Protein AF-A0A9E5T1T5-F1 (afdb_monomer)

Secondary structure (DSSP, 8-state):
--HHHHHHHHHHHHHHHHHHHHHHHHHTT----HHHHHHHHHHHHHHHHHHHHHHHHHS---PPTTHHHHHHHSHHHHHHHHHHHHHTHHHHHHHHHHHHHHHHHHHHHHHIIIIII--

Structure (mmCIF, N/CA/C/O backbone):
data_AF-A0A9E5T1T5-F1
#
_entry.id   AF-A0A9E5T1T5-F1
#
loop_
_atom_site.group_PDB
_atom_site.id
_atom_site.type_symbol
_atom_site.label_atom_id
_atom_site.label_alt_id
_atom_site.label_comp_id
_atom_site.label_asym_id
_atom_site.label_entity_id
_atom_site.label_seq_id
_atom_site.pdbx_PDB_ins_code
_atom_site.Cartn_x
_atom_site.Cartn_y
_atom_site.Cartn_z
_atom_site.occupancy
_atom_site.B_iso_or_equiv
_atom_site.auth_seq_id
_atom_site.auth_comp_id
_atom_site.auth_asym_id
_atom_site.auth_atom_id
_atom_site.pdbx_PDB_model_num
ATOM 1 N N . MET A 1 1 ? 7.470 -13.715 15.257 1.00 60.09 1 MET A N 1
ATOM 2 C CA . MET A 1 1 ? 7.523 -12.444 14.498 1.00 60.09 1 MET A CA 1
ATOM 3 C C . MET A 1 1 ? 6.132 -11.828 14.528 1.00 60.09 1 MET A C 1
ATOM 5 O O . MET A 1 1 ? 5.178 -12.579 14.402 1.00 60.09 1 MET A O 1
ATOM 9 N N . ASN A 1 2 ? 5.991 -10.523 14.777 1.00 85.00 2 ASN A N 1
ATOM 10 C CA . ASN A 1 2 ? 4.672 -9.883 14.863 1.00 85.00 2 ASN A CA 1
ATOM 11 C C . ASN A 1 2 ? 4.024 -9.849 13.465 1.00 85.00 2 ASN A C 1
ATOM 13 O O . ASN A 1 2 ? 4.628 -9.302 12.542 1.00 85.00 2 ASN A O 1
ATOM 17 N N . THR A 1 3 ? 2.839 -10.441 13.298 1.00 89.44 3 THR A N 1
ATOM 18 C CA . THR A 1 3 ? 2.169 -10.635 11.998 1.00 89.44 3 THR A CA 1
ATOM 19 C C . THR A 1 3 ? 2.000 -9.324 11.227 1.00 89.44 3 THR A C 1
ATOM 21 O O . THR A 1 3 ? 2.272 -9.264 10.032 1.00 89.44 3 THR A O 1
ATOM 24 N N . LYS A 1 4 ? 1.676 -8.221 11.910 1.00 89.44 4 LYS A N 1
ATOM 25 C CA . LYS A 1 4 ? 1.573 -6.902 11.265 1.00 89.44 4 LYS A CA 1
ATOM 26 C C . LYS A 1 4 ? 2.903 -6.382 10.707 1.00 89.44 4 LYS A C 1
ATOM 28 O O . LYS A 1 4 ? 2.927 -5.734 9.666 1.00 89.44 4 LYS A O 1
ATOM 33 N N . ASN A 1 5 ? 4.025 -6.693 11.359 1.00 92.06 5 ASN A N 1
ATOM 34 C CA . ASN A 1 5 ? 5.350 -6.315 10.859 1.00 92.06 5 ASN A CA 1
ATOM 35 C C . ASN A 1 5 ? 5.739 -7.178 9.650 1.00 92.06 5 ASN A C 1
ATOM 37 O O . ASN A 1 5 ? 6.371 -6.673 8.727 1.00 92.06 5 ASN A O 1
ATOM 41 N N . LEU A 1 6 ? 5.324 -8.452 9.637 1.00 94.25 6 LEU A N 1
ATOM 42 C CA . LEU A 1 6 ? 5.473 -9.336 8.478 1.00 94.25 6 LEU A CA 1
ATOM 43 C C . LEU A 1 6 ? 4.745 -8.749 7.264 1.00 94.25 6 LEU A C 1
ATOM 45 O O . LEU A 1 6 ? 5.345 -8.646 6.201 1.00 94.25 6 LEU A O 1
ATOM 49 N N . LEU A 1 7 ? 3.495 -8.307 7.431 1.00 95.12 7 LEU A N 1
ATOM 50 C CA . LEU A 1 7 ? 2.698 -7.722 6.346 1.00 95.12 7 LEU A CA 1
ATOM 51 C C . LEU A 1 7 ? 3.343 -6.463 5.749 1.00 95.12 7 LEU A C 1
ATOM 53 O O . LEU A 1 7 ? 3.376 -6.322 4.530 1.00 95.12 7 LEU A O 1
ATOM 57 N N . ILE A 1 8 ? 3.92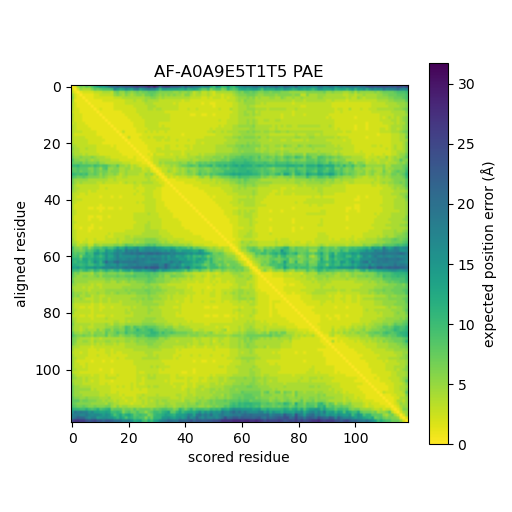2 -5.588 6.580 1.00 94.88 8 ILE A N 1
ATOM 58 C CA . ILE A 1 8 ? 4.703 -4.438 6.090 1.00 94.88 8 ILE A CA 1
ATOM 59 C C . ILE A 1 8 ? 5.936 -4.912 5.312 1.00 94.88 8 ILE A C 1
ATOM 61 O O . ILE A 1 8 ? 6.213 -4.396 4.234 1.00 94.88 8 ILE A O 1
ATOM 65 N N . GLY A 1 9 ? 6.670 -5.899 5.835 1.00 95.62 9 GLY A N 1
ATOM 66 C CA . GLY A 1 9 ? 7.835 -6.464 5.152 1.00 95.62 9 GLY A CA 1
ATOM 67 C C . GLY A 1 9 ? 7.485 -7.053 3.783 1.00 95.62 9 GLY A C 1
ATOM 68 O O . GLY A 1 9 ? 8.183 -6.792 2.809 1.00 95.62 9 GLY A O 1
ATOM 69 N N . VAL A 1 10 ? 6.371 -7.783 3.688 1.00 96.31 10 VAL A N 1
ATOM 70 C CA . VAL A 1 10 ? 5.855 -8.330 2.424 1.00 96.31 10 VAL A CA 1
ATOM 71 C C . VAL A 1 10 ? 5.470 -7.213 1.457 1.00 96.31 10 VAL A C 1
ATOM 73 O O . VAL A 1 10 ? 5.872 -7.258 0.300 1.00 96.31 10 VAL A O 1
ATOM 76 N N . LEU A 1 11 ? 4.756 -6.185 1.925 1.00 96.44 11 LEU A N 1
ATOM 77 C CA . LEU A 1 11 ? 4.408 -5.017 1.111 1.00 96.44 11 LEU A CA 1
ATOM 78 C C . LEU A 1 11 ? 5.645 -4.315 0.542 1.00 96.44 11 LEU A C 1
ATOM 80 O O . LEU A 1 11 ? 5.666 -3.977 -0.638 1.00 96.44 11 LEU A O 1
ATOM 84 N N . LEU A 1 12 ? 6.680 -4.127 1.363 1.00 96.50 12 LEU A N 1
ATOM 85 C CA . LEU A 1 12 ? 7.938 -3.519 0.936 1.00 96.50 12 LEU A CA 1
ATOM 86 C C . LEU A 1 12 ? 8.661 -4.376 -0.104 1.00 96.50 12 LEU A C 1
ATOM 88 O O . LEU A 1 12 ? 9.083 -3.852 -1.129 1.00 96.50 12 LEU A O 1
ATOM 92 N N . LEU A 1 13 ? 8.779 -5.684 0.131 1.00 96.81 13 LEU A N 1
ATOM 93 C CA . LEU A 1 13 ? 9.434 -6.599 -0.806 1.00 96.81 13 LEU A CA 1
ATOM 94 C C . LEU A 1 13 ? 8.708 -6.653 -2.152 1.00 96.81 13 LEU A C 1
ATOM 96 O O . LEU A 1 13 ? 9.357 -6.595 -3.194 1.00 96.81 13 LEU A O 1
ATOM 100 N N . LEU A 1 14 ? 7.375 -6.726 -2.138 1.00 96.06 14 LEU A N 1
ATOM 101 C CA . LEU A 1 14 ? 6.577 -6.721 -3.362 1.00 96.06 14 LEU A CA 1
ATOM 102 C C . LEU A 1 14 ? 6.693 -5.386 -4.100 1.00 96.06 14 LEU A C 1
ATOM 104 O O . LEU A 1 14 ? 6.918 -5.387 -5.304 1.00 96.06 14 LEU A O 1
ATOM 108 N N . SER A 1 15 ? 6.611 -4.263 -3.385 1.00 96.06 15 SER A N 1
ATOM 109 C CA . SER A 1 15 ? 6.762 -2.924 -3.965 1.00 96.06 15 SER A CA 1
ATOM 110 C C . SER A 1 15 ? 8.132 -2.743 -4.631 1.00 96.06 15 SER A C 1
ATOM 112 O O . SER A 1 15 ? 8.213 -2.315 -5.780 1.00 96.06 15 SER A O 1
ATOM 114 N N . LEU A 1 16 ? 9.212 -3.166 -3.966 1.00 95.50 16 LEU A N 1
ATOM 115 C CA . LEU A 1 16 ? 10.557 -3.158 -4.548 1.00 95.50 16 LEU A CA 1
ATOM 116 C C . LEU A 1 16 ? 10.667 -4.084 -5.765 1.00 95.50 16 LEU A C 1
ATOM 118 O O . LEU A 1 16 ? 11.298 -3.718 -6.751 1.00 95.50 16 LEU A O 1
ATOM 122 N N . GLY A 1 17 ? 10.044 -5.264 -5.713 1.00 94.94 17 GLY A N 1
ATOM 123 C CA . GLY A 1 17 ? 10.019 -6.211 -6.826 1.00 94.94 17 GLY A CA 1
ATOM 124 C C . GLY A 1 17 ? 9.323 -5.645 -8.063 1.00 94.94 17 GLY A C 1
ATOM 125 O O . GLY A 1 17 ? 9.899 -5.667 -9.148 1.00 94.94 17 GLY A O 1
ATOM 126 N N . VAL A 1 18 ? 8.119 -5.085 -7.901 1.00 94.38 18 VAL A N 1
ATOM 127 C CA . VAL A 1 18 ? 7.383 -4.436 -9.000 1.00 94.38 18 VAL A CA 1
ATOM 128 C C . VAL A 1 18 ? 8.165 -3.232 -9.521 1.00 94.38 18 VAL A C 1
ATOM 130 O O . VAL A 1 18 ? 8.329 -3.105 -10.728 1.00 94.38 18 VAL A O 1
ATOM 133 N N . GLY A 1 19 ? 8.730 -2.405 -8.636 1.00 94.12 19 GLY A N 1
ATOM 134 C CA . GLY A 1 19 ? 9.526 -1.245 -9.038 1.00 94.12 19 GLY A CA 1
ATOM 135 C C . GLY A 1 19 ? 10.799 -1.602 -9.803 1.00 94.12 19 GLY A C 1
ATOM 136 O O . GLY A 1 19 ? 11.157 -0.905 -10.745 1.00 94.12 19 GLY A O 1
ATOM 137 N N . ALA A 1 20 ? 11.463 -2.707 -9.456 1.00 93.38 20 ALA A N 1
ATOM 138 C CA . ALA A 1 20 ? 12.612 -3.198 -10.213 1.00 93.38 20 ALA A CA 1
ATOM 139 C C . ALA A 1 20 ? 12.209 -3.663 -11.620 1.00 93.38 20 ALA A C 1
ATOM 141 O O . ALA A 1 20 ? 12.901 -3.352 -12.587 1.00 93.38 20 ALA A O 1
ATOM 142 N N . VAL A 1 21 ? 11.081 -4.372 -11.747 1.00 93.56 21 VAL A N 1
ATOM 143 C CA . VAL A 1 21 ? 10.537 -4.771 -13.057 1.00 93.56 21 VAL A CA 1
ATOM 144 C C . VAL A 1 21 ? 10.175 -3.539 -13.885 1.00 93.56 21 VAL A C 1
ATOM 146 O O . VAL A 1 21 ? 10.545 -3.461 -15.053 1.00 93.56 21 VAL A O 1
ATOM 149 N N . GLU A 1 22 ? 9.503 -2.564 -13.275 1.00 92.31 22 GLU A N 1
ATOM 150 C CA . GLU A 1 22 ? 9.095 -1.327 -13.937 1.00 92.31 22 GLU A CA 1
ATOM 151 C C . GLU A 1 22 ? 10.308 -0.524 -14.423 1.00 92.31 22 GLU A C 1
ATOM 153 O O . GLU A 1 22 ? 10.357 -0.140 -15.586 1.00 92.31 22 GLU A O 1
ATOM 158 N N . ALA A 1 23 ? 11.345 -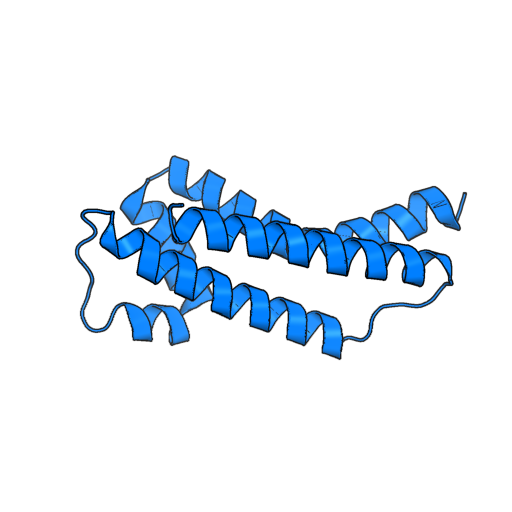0.387 -13.592 1.00 91.75 23 ALA A N 1
ATOM 159 C CA . ALA A 1 23 ? 12.602 0.259 -13.966 1.00 91.75 23 ALA A CA 1
ATOM 160 C C . ALA A 1 23 ? 13.311 -0.431 -15.147 1.00 91.75 23 ALA A C 1
ATOM 162 O O . ALA A 1 23 ? 13.792 0.243 -16.059 1.00 91.75 23 ALA A O 1
ATOM 163 N N . VAL A 1 24 ? 13.367 -1.769 -15.156 1.00 91.56 24 VAL A N 1
ATOM 164 C CA . VAL A 1 24 ? 13.988 -2.534 -16.251 1.00 91.56 24 VAL A CA 1
ATOM 165 C C . VAL A 1 24 ? 13.212 -2.359 -17.556 1.00 91.56 24 VAL A C 1
ATOM 167 O O . VAL A 1 24 ? 13.828 -2.120 -18.594 1.00 91.56 24 VAL A O 1
ATOM 170 N N . LEU A 1 25 ? 11.879 -2.439 -17.513 1.00 90.44 25 LEU A N 1
ATOM 171 C CA . LEU A 1 25 ? 11.028 -2.264 -18.695 1.00 90.44 25 LEU A CA 1
ATOM 172 C C . LEU A 1 25 ? 11.098 -0.834 -19.239 1.00 90.44 25 LEU A C 1
ATOM 174 O O . LEU A 1 25 ? 11.284 -0.649 -20.441 1.00 90.44 25 LEU A O 1
ATOM 178 N N . SER A 1 26 ? 11.068 0.173 -18.361 1.00 88.69 26 SER A N 1
ATOM 179 C CA . SER A 1 26 ? 11.196 1.583 -18.754 1.00 88.69 26 SER A CA 1
ATOM 180 C C . SER A 1 26 ? 12.501 1.879 -19.495 1.00 88.69 26 SER A C 1
ATOM 182 O O . SER A 1 26 ? 12.537 2.745 -20.370 1.00 88.69 26 SER A O 1
ATOM 184 N N . CYS A 1 27 ? 13.563 1.137 -19.181 1.00 87.88 27 CYS A N 1
ATOM 185 C CA . CYS A 1 27 ? 14.844 1.209 -19.875 1.00 87.88 27 CYS A CA 1
ATOM 186 C C . CYS A 1 27 ? 14.873 0.506 -21.234 1.00 87.88 27 CYS A C 1
ATOM 188 O O . CYS A 1 27 ? 15.702 0.832 -22.079 1.00 87.88 27 CYS A O 1
ATOM 190 N N . GLN A 1 28 ? 13.951 -0.422 -21.471 1.00 88.75 28 GLN A N 1
ATOM 191 C CA . GLN A 1 28 ? 13.728 -1.041 -22.779 1.00 88.75 28 GLN A CA 1
ATOM 192 C C . GLN A 1 28 ? 12.786 -0.201 -23.659 1.00 88.75 28 GLN A C 1
ATOM 194 O O . GLN A 1 28 ? 12.522 -0.567 -24.800 1.00 88.75 28 GLN A O 1
ATOM 199 N N . GLY A 1 29 ? 12.294 0.936 -23.147 1.00 84.81 29 GLY A N 1
ATOM 200 C CA . GLY A 1 29 ? 11.284 1.761 -23.810 1.00 84.81 29 GLY A CA 1
ATOM 201 C C . GLY A 1 29 ? 9.870 1.186 -23.707 1.00 84.81 29 GLY A C 1
ATOM 202 O O . GLY A 1 29 ? 8.960 1.688 -24.368 1.00 84.81 29 GLY A O 1
ATOM 203 N N . GLU A 1 30 ? 9.678 0.154 -22.884 1.00 87.00 30 GLU A N 1
ATOM 204 C CA . GLU A 1 30 ? 8.381 -0.456 -22.623 1.00 87.00 30 GLU A CA 1
ATOM 205 C C . GLU A 1 30 ? 7.792 0.047 -21.302 1.00 87.00 30 GLU A C 1
ATOM 207 O O . GLU A 1 30 ? 8.495 0.413 -20.360 1.00 87.00 30 GLU A O 1
ATOM 212 N N . TRP A 1 31 ? 6.465 0.040 -21.227 1.00 84.25 31 TRP A N 1
ATOM 213 C CA . TRP A 1 31 ? 5.729 0.362 -20.010 1.00 84.25 31 TRP A CA 1
ATOM 214 C C . TRP A 1 31 ? 5.096 -0.908 -19.467 1.00 84.25 31 TRP A C 1
ATOM 216 O O . TRP A 1 31 ? 4.677 -1.785 -20.228 1.00 84.25 31 TRP A O 1
ATOM 226 N N . ILE A 1 32 ? 5.019 -1.017 -18.142 1.00 88.81 32 ILE A N 1
ATOM 227 C CA . ILE A 1 32 ? 4.322 -2.141 -17.526 1.00 88.81 32 ILE A CA 1
ATOM 228 C C . ILE A 1 32 ? 2.838 -2.076 -17.922 1.00 88.81 32 ILE A C 1
ATOM 230 O O . ILE A 1 32 ? 2.264 -1.003 -18.103 1.00 88.81 32 ILE A O 1
ATOM 234 N N . SER A 1 33 ? 2.204 -3.236 -18.085 1.00 91.94 33 SER A N 1
ATOM 235 C CA . SER A 1 33 ? 0.785 -3.277 -18.438 1.00 91.94 33 SER A CA 1
ATOM 236 C C . SER A 1 33 ? -0.077 -2.644 -17.342 1.00 91.94 33 SER A C 1
ATOM 238 O O . SER A 1 33 ? 0.109 -2.933 -16.159 1.00 91.94 33 SER A O 1
ATOM 240 N N . GLU A 1 34 ? -1.112 -1.900 -17.738 1.00 90.25 34 GLU A N 1
ATOM 241 C CA . GLU A 1 34 ? -2.168 -1.401 -16.841 1.00 90.25 34 GLU A CA 1
ATOM 242 C C . GLU A 1 34 ? -2.763 -2.509 -15.958 1.00 90.25 34 GLU A C 1
ATOM 244 O O . GLU A 1 34 ? -3.065 -2.300 -14.784 1.00 90.25 34 GLU A O 1
ATOM 249 N N . SER A 1 35 ? -2.865 -3.734 -16.488 1.00 93.44 35 SER A N 1
ATOM 250 C CA . SER A 1 35 ? -3.354 -4.889 -15.721 1.00 93.44 35 SER A CA 1
ATOM 251 C C . SER A 1 35 ? -2.450 -5.211 -14.527 1.00 93.44 35 SER A C 1
ATOM 253 O O . SER A 1 35 ? -2.939 -5.591 -13.464 1.00 93.44 35 SER A O 1
ATOM 255 N N . THR A 1 36 ? -1.136 -5.021 -14.673 1.00 92.31 36 THR A N 1
ATOM 256 C CA . THR A 1 36 ? -0.153 -5.214 -13.601 1.00 92.31 36 THR A CA 1
ATOM 257 C C . THR A 1 36 ? -0.281 -4.129 -12.536 1.00 92.31 36 THR A C 1
ATOM 259 O O . THR A 1 36 ? -0.226 -4.444 -11.348 1.00 92.31 36 THR A O 1
ATOM 262 N N . HIS A 1 37 ? -0.521 -2.873 -12.926 1.00 92.69 37 HIS A N 1
ATOM 263 C CA . HIS A 1 37 ? -0.788 -1.794 -11.971 1.00 92.69 37 HIS A CA 1
ATOM 264 C C . HIS A 1 37 ? -2.079 -2.027 -11.181 1.00 92.69 37 HIS A C 1
ATOM 266 O O . HIS A 1 37 ? -2.089 -1.868 -9.960 1.00 92.69 37 HIS A O 1
ATOM 272 N N . VAL A 1 38 ? -3.149 -2.470 -11.848 1.00 95.56 38 VAL A N 1
ATOM 273 C CA . VAL A 1 38 ? -4.409 -2.834 -11.183 1.00 95.56 38 VAL A CA 1
ATOM 274 C C . VAL A 1 38 ? -4.199 -4.004 -10.220 1.00 95.56 38 VAL A C 1
ATOM 276 O O . VAL A 1 38 ? -4.676 -3.960 -9.085 1.00 95.56 38 VAL A O 1
ATOM 279 N N . LEU A 1 39 ? -3.445 -5.028 -10.631 1.00 95.88 39 LEU A N 1
ATOM 280 C CA . LEU A 1 39 ? -3.105 -6.160 -9.770 1.00 95.88 39 LEU A CA 1
ATOM 281 C C . LEU A 1 39 ? -2.297 -5.713 -8.544 1.00 95.88 39 LEU A C 1
ATOM 283 O O . LEU A 1 39 ? -2.595 -6.132 -7.427 1.00 95.88 39 LEU A O 1
ATOM 287 N N . TRP A 1 40 ? -1.309 -4.835 -8.734 1.00 96.00 40 TRP A N 1
ATOM 288 C CA . TRP A 1 40 ? -0.526 -4.259 -7.643 1.00 96.00 40 TRP A CA 1
ATOM 289 C C . TRP A 1 40 ? -1.408 -3.481 -6.661 1.00 96.00 40 TRP A C 1
ATOM 291 O O . TRP A 1 40 ? -1.345 -3.727 -5.456 1.00 96.00 40 TRP A O 1
ATOM 301 N N . ALA A 1 41 ? -2.281 -2.606 -7.166 1.00 95.50 41 ALA A N 1
ATOM 302 C CA . ALA A 1 41 ? -3.216 -1.845 -6.343 1.00 95.50 41 ALA A CA 1
ATOM 303 C C . ALA A 1 41 ? -4.161 -2.763 -5.549 1.00 95.50 41 ALA A C 1
ATOM 305 O O . ALA A 1 41 ? -4.403 -2.520 -4.366 1.00 95.50 41 ALA A O 1
ATOM 306 N N . LEU A 1 42 ? -4.643 -3.851 -6.161 1.00 96.44 42 LEU A N 1
ATOM 307 C CA . LEU A 1 42 ? -5.488 -4.846 -5.499 1.00 96.44 42 LEU A CA 1
ATOM 308 C C . LEU A 1 42 ? -4.735 -5.591 -4.385 1.00 96.44 42 LEU A C 1
ATOM 310 O O . LEU A 1 42 ? -5.263 -5.749 -3.285 1.00 96.44 42 LEU A O 1
ATOM 314 N N . ILE A 1 43 ? -3.496 -6.024 -4.639 1.00 96.81 43 ILE A N 1
ATOM 315 C CA . ILE A 1 43 ? -2.650 -6.688 -3.636 1.00 96.81 43 ILE A CA 1
ATOM 316 C C . ILE A 1 43 ? -2.369 -5.739 -2.467 1.00 96.81 43 ILE A C 1
ATOM 318 O O . ILE A 1 43 ? -2.514 -6.124 -1.306 1.00 96.81 43 ILE A O 1
ATOM 322 N N . PHE A 1 44 ? -2.010 -4.489 -2.763 1.00 97.00 44 PHE A N 1
ATOM 323 C CA . PHE A 1 44 ? -1.782 -3.456 -1.760 1.00 97.00 44 PHE A CA 1
ATOM 324 C C . PHE A 1 44 ? -3.032 -3.212 -0.903 1.00 97.00 44 PHE A C 1
ATOM 326 O O . PHE A 1 44 ? -2.960 -3.209 0.328 1.00 97.00 44 PHE A O 1
ATOM 333 N N . PHE A 1 45 ? -4.193 -3.071 -1.542 1.00 96.75 45 PHE A N 1
ATOM 334 C CA . PHE A 1 45 ? -5.482 -2.935 -0.871 1.00 96.75 45 PHE A CA 1
ATOM 335 C C . PHE A 1 45 ? -5.745 -4.110 0.084 1.00 96.75 45 PHE A C 1
ATOM 337 O O . PHE A 1 45 ? -5.952 -3.898 1.277 1.00 96.75 45 PHE A O 1
ATOM 344 N N . LEU A 1 46 ? -5.638 -5.357 -0.380 1.00 96.19 46 LEU A N 1
ATOM 345 C CA . LEU A 1 46 ? -5.891 -6.529 0.467 1.00 96.19 46 LEU A CA 1
ATOM 346 C C . LEU A 1 46 ? -4.910 -6.625 1.645 1.00 96.19 46 LEU A C 1
ATOM 348 O O . LEU A 1 46 ? -5.319 -6.883 2.779 1.00 96.19 46 LEU A O 1
ATOM 35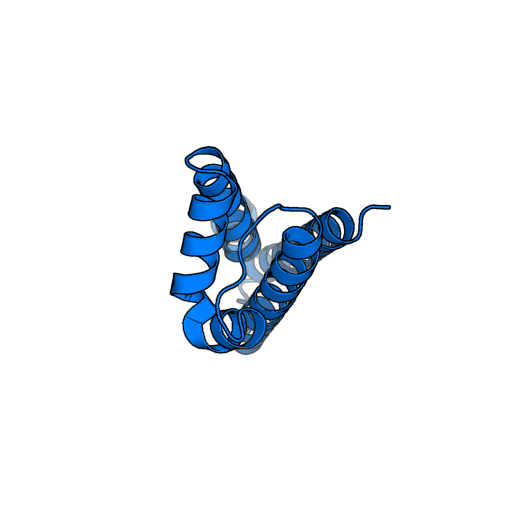2 N N . LEU A 1 47 ? -3.620 -6.386 1.403 1.00 96.44 47 LEU A N 1
ATOM 353 C CA . LEU A 1 47 ? -2.592 -6.459 2.442 1.00 96.44 47 LEU A CA 1
ATOM 354 C C . LEU A 1 47 ? -2.723 -5.339 3.480 1.00 96.44 47 LEU A C 1
ATOM 356 O O . LEU A 1 47 ? -2.472 -5.584 4.661 1.00 96.44 47 LEU A O 1
ATOM 360 N N . THR A 1 48 ? -3.142 -4.134 3.085 1.00 96.44 48 THR A N 1
ATOM 361 C CA . THR A 1 48 ? -3.395 -3.042 4.041 1.00 96.44 48 THR A CA 1
ATOM 362 C C . THR A 1 48 ? -4.616 -3.317 4.912 1.00 96.44 48 THR A C 1
ATOM 364 O O . THR A 1 48 ? -4.570 -3.032 6.108 1.00 96.44 48 THR A O 1
ATOM 367 N N . ILE A 1 49 ? -5.664 -3.948 4.373 1.00 95.12 49 ILE A N 1
ATOM 368 C CA . ILE A 1 49 ? -6.813 -4.399 5.172 1.00 95.12 49 ILE A CA 1
ATOM 369 C C . ILE A 1 49 ? -6.384 -5.463 6.181 1.00 95.12 49 ILE A C 1
ATOM 371 O O . ILE A 1 49 ? -6.647 -5.315 7.373 1.00 95.12 49 ILE A O 1
ATOM 375 N N . LEU A 1 50 ? -5.663 -6.499 5.738 1.00 94.56 50 LEU A N 1
ATOM 376 C CA . LEU A 1 50 ? -5.138 -7.535 6.636 1.00 94.56 50 LEU A CA 1
ATOM 377 C C . LEU A 1 50 ? -4.242 -6.940 7.725 1.00 94.56 50 LEU A C 1
ATOM 379 O O . LEU A 1 50 ? -4.305 -7.353 8.884 1.00 94.56 50 LEU A O 1
ATOM 383 N N . TRP A 1 51 ? -3.436 -5.941 7.364 1.00 95.62 51 TRP A N 1
ATOM 384 C CA . TRP A 1 51 ? -2.593 -5.232 8.313 1.00 95.62 51 TRP A CA 1
ATOM 385 C C . TRP A 1 51 ? -3.424 -4.507 9.368 1.00 95.62 51 TRP A C 1
ATOM 387 O O . TRP A 1 51 ? -3.119 -4.633 10.552 1.00 95.62 51 TRP A O 1
ATOM 397 N N . VAL A 1 52 ? -4.484 -3.799 8.967 1.00 94.00 52 VAL A N 1
ATOM 398 C CA . VAL A 1 52 ? -5.394 -3.122 9.899 1.00 94.00 52 VAL A CA 1
ATOM 399 C C . VAL A 1 52 ? -6.076 -4.117 10.824 1.00 94.00 52 VAL A C 1
ATOM 401 O O . VAL A 1 52 ? -6.079 -3.901 12.032 1.00 94.00 52 VAL A O 1
ATOM 404 N N . VAL A 1 53 ? -6.630 -5.206 10.287 1.00 91.25 53 VAL A N 1
ATOM 405 C CA . VAL A 1 53 ? -7.337 -6.224 11.081 1.00 91.25 53 VAL A CA 1
ATOM 406 C C . VAL A 1 53 ? -6.415 -6.806 12.149 1.00 91.25 53 VAL A C 1
ATOM 408 O O . VAL A 1 53 ? -6.814 -6.969 13.304 1.00 91.25 53 VAL A O 1
ATOM 411 N N . GLU A 1 54 ? -5.164 -7.081 11.787 1.00 91.69 54 GLU A N 1
ATOM 412 C CA . GLU A 1 54 ? -4.164 -7.593 12.716 1.00 91.69 54 GLU A CA 1
ATOM 413 C C . GLU A 1 54 ? -3.700 -6.532 13.721 1.00 91.69 54 GLU A C 1
ATOM 415 O O . GLU A 1 54 ? -3.583 -6.799 14.917 1.00 91.69 54 GLU A O 1
ATOM 420 N N . ASP A 1 55 ? -3.469 -5.304 13.267 1.00 91.69 55 ASP A N 1
ATOM 421 C CA . ASP A 1 55 ? -3.051 -4.206 14.127 1.00 91.69 55 ASP A CA 1
ATOM 422 C C . ASP A 1 55 ? -4.130 -3.838 15.158 1.00 91.69 55 ASP A C 1
ATOM 424 O O . ASP A 1 55 ? -3.802 -3.606 16.330 1.00 91.69 55 ASP A O 1
ATOM 428 N N . ALA A 1 56 ? -5.401 -3.904 14.756 1.00 89.62 56 ALA A N 1
ATOM 429 C CA . ALA A 1 56 ? -6.575 -3.639 15.580 1.00 89.62 56 ALA A CA 1
ATOM 430 C C . ALA A 1 56 ? -6.771 -4.673 16.699 1.00 89.62 56 ALA A C 1
ATOM 432 O O . ALA A 1 56 ? -7.469 -4.394 17.668 1.00 89.62 56 ALA A O 1
ATOM 433 N N . LYS A 1 57 ? -6.158 -5.865 16.615 1.00 86.69 57 LYS A N 1
ATOM 434 C CA . LYS A 1 57 ? -6.129 -6.828 17.738 1.00 86.69 57 LYS A CA 1
ATOM 435 C C . LYS A 1 57 ? -5.213 -6.369 18.872 1.00 86.69 57 LYS A C 1
ATOM 437 O O . LYS A 1 57 ? -5.394 -6.775 20.012 1.00 86.69 57 LYS A O 1
ATOM 442 N N . SER A 1 58 ? -4.204 -5.563 18.545 1.00 81.69 58 SER A N 1
ATOM 443 C CA . SER A 1 58 ? -3.177 -5.101 19.488 1.00 81.69 58 SER A CA 1
ATOM 444 C C . SER A 1 58 ? -3.390 -3.669 19.982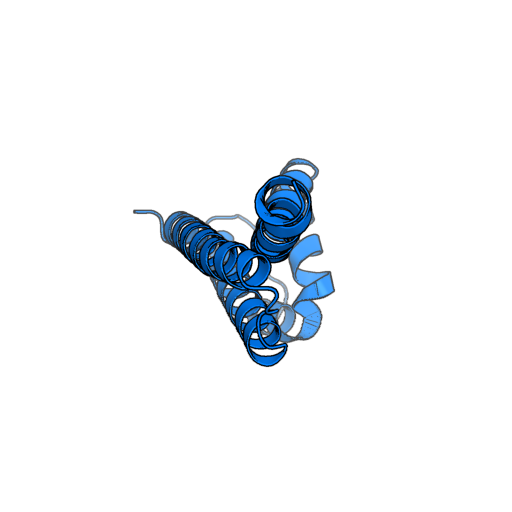 1.00 81.69 58 SER A C 1
ATOM 446 O O . SER A 1 58 ? -2.677 -3.212 20.874 1.00 81.69 58 SER A O 1
ATOM 448 N N . THR A 1 59 ? -4.343 -2.943 19.399 1.00 79.69 59 THR A N 1
ATOM 449 C CA . THR A 1 59 ? -4.709 -1.579 19.792 1.00 79.69 59 THR A CA 1
ATOM 450 C C . THR A 1 59 ? -6.028 -1.598 20.561 1.00 79.69 59 THR A C 1
ATOM 452 O O . THR A 1 59 ? -6.920 -2.375 20.244 1.00 79.69 59 THR A O 1
ATOM 455 N N . HIS A 1 60 ? -6.174 -0.723 21.562 1.00 71.06 60 HIS A N 1
ATOM 456 C CA . HIS A 1 60 ? -7.426 -0.529 22.314 1.00 71.06 60 HIS A CA 1
ATOM 457 C C . HIS A 1 60 ? -8.453 0.271 21.488 1.00 71.06 60 HIS A C 1
ATOM 459 O O . HIS A 1 60 ? -9.068 1.213 21.976 1.00 71.06 60 HIS A O 1
ATOM 465 N N . PHE A 1 61 ? -8.564 -0.038 20.198 1.00 77.56 61 PHE A N 1
ATOM 466 C CA . PHE A 1 61 ? -9.495 0.626 19.305 1.00 77.56 61 PHE A CA 1
ATOM 467 C C . PHE A 1 61 ? -10.883 0.019 19.506 1.00 77.56 61 PHE A C 1
ATOM 469 O O . PHE A 1 61 ? -11.071 -1.178 19.281 1.00 77.56 61 PHE A O 1
ATOM 476 N N . GLU A 1 62 ? -11.850 0.836 19.927 1.00 75.44 62 GLU A N 1
ATOM 477 C CA . GLU A 1 62 ? -13.254 0.430 19.947 1.00 75.44 62 GLU A CA 1
ATOM 478 C C . GLU A 1 62 ? -13.723 0.231 18.508 1.00 75.44 62 GLU A C 1
ATOM 480 O O . GLU A 1 62 ? -13.920 1.178 17.745 1.00 75.44 62 GLU A O 1
ATOM 485 N N . LYS A 1 63 ? -13.840 -1.037 18.117 1.00 75.69 63 LYS A N 1
ATOM 486 C CA . LYS A 1 63 ? -14.280 -1.411 16.779 1.00 75.69 63 LYS A CA 1
ATOM 487 C C . LYS A 1 63 ? -15.768 -1.068 16.642 1.00 75.69 63 LYS A C 1
ATOM 489 O O . LYS A 1 63 ? -16.564 -1.601 17.417 1.00 75.69 63 LYS A O 1
ATOM 494 N N . PRO A 1 64 ? -16.167 -0.226 15.673 1.00 78.00 64 PRO A N 1
ATOM 495 C CA . PRO A 1 64 ? -17.578 -0.069 15.340 1.00 78.00 64 PRO A CA 1
ATOM 496 C C . PRO A 1 64 ? -18.160 -1.395 14.822 1.00 78.00 64 PRO A C 1
ATOM 498 O O . PRO A 1 64 ? -17.416 -2.322 14.482 1.00 78.00 64 PRO A O 1
ATOM 501 N N . PHE A 1 65 ? -19.493 -1.475 14.756 1.00 72.56 65 PHE A N 1
ATOM 502 C CA . PHE A 1 65 ? -20.202 -2.634 14.208 1.00 72.56 65 PHE A CA 1
ATOM 503 C C . PHE A 1 65 ? -19.655 -2.986 12.811 1.00 72.56 65 PHE A C 1
ATOM 505 O O . PHE A 1 65 ? -19.560 -2.113 11.949 1.00 72.56 65 PHE A O 1
ATOM 512 N N . ASP A 1 66 ? -19.236 -4.242 12.633 1.00 83.50 66 ASP A N 1
ATOM 513 C CA . ASP A 1 66 ? -18.602 -4.794 11.427 1.00 83.50 66 ASP A CA 1
ATOM 514 C C . ASP A 1 66 ? -17.437 -3.966 10.846 1.00 83.50 66 ASP A C 1
ATOM 516 O O . ASP A 1 66 ? -17.357 -3.702 9.644 1.00 83.50 66 ASP A O 1
ATOM 520 N N . PHE A 1 67 ? -16.482 -3.592 11.705 1.00 85.88 67 PHE A N 1
ATOM 521 C CA . PHE A 1 67 ? -15.257 -2.875 11.324 1.00 85.88 67 PHE A CA 1
ATOM 522 C C . PHE A 1 67 ? -14.525 -3.473 10.108 1.00 8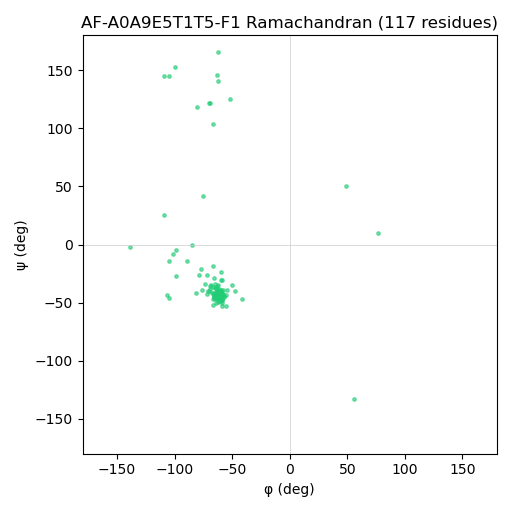5.88 67 PHE A C 1
ATOM 524 O O . PHE A 1 67 ? -14.063 -2.726 9.246 1.00 85.88 67 PHE A O 1
ATOM 531 N N . ASP A 1 68 ? -14.452 -4.801 10.007 1.00 88.19 68 ASP A N 1
ATOM 532 C CA . ASP A 1 68 ? -13.766 -5.477 8.904 1.00 88.19 68 ASP A CA 1
ATOM 533 C C . ASP A 1 68 ? -14.480 -5.207 7.567 1.00 88.19 68 ASP A C 1
ATOM 535 O O . ASP A 1 68 ? -13.844 -4.814 6.590 1.00 88.19 68 ASP A O 1
ATOM 539 N N . PHE A 1 69 ? -15.814 -5.318 7.530 1.00 89.12 69 PHE A N 1
ATOM 540 C CA . PHE A 1 69 ? -16.625 -5.007 6.346 1.00 89.12 69 PHE A CA 1
ATOM 541 C C . PHE A 1 69 ? -16.516 -3.532 5.953 1.00 89.12 69 PHE A C 1
ATOM 543 O O . PHE A 1 69 ? -16.325 -3.208 4.779 1.00 89.12 69 PHE A O 1
ATOM 550 N N . LEU A 1 70 ? -16.583 -2.635 6.941 1.00 91.44 70 LEU A N 1
ATOM 551 C CA . LEU A 1 70 ? -16.420 -1.202 6.718 1.00 91.44 70 LEU A CA 1
ATOM 552 C C . LEU A 1 70 ? -15.049 -0.892 6.103 1.00 91.44 70 LEU A C 1
ATOM 554 O O . LEU A 1 70 ? -14.957 -0.068 5.195 1.00 91.44 70 LEU A O 1
ATOM 558 N N . MET A 1 71 ? -14.000 -1.586 6.543 1.00 92.19 71 MET A N 1
ATOM 559 C CA . MET A 1 71 ? -12.661 -1.449 5.981 1.00 92.19 71 MET A CA 1
ATOM 560 C C . MET A 1 71 ? -12.579 -1.964 4.536 1.00 92.19 71 MET A C 1
ATOM 562 O O . MET A 1 71 ? -11.909 -1.332 3.729 1.00 92.19 71 MET A O 1
ATOM 566 N N . TYR A 1 72 ? -13.281 -3.044 4.175 1.00 91.81 72 TYR A N 1
ATOM 567 C CA . TYR A 1 72 ? -13.348 -3.523 2.785 1.00 91.81 72 TYR A CA 1
ATOM 568 C C . TYR A 1 72 ? -14.090 -2.558 1.854 1.00 91.81 72 TYR A C 1
ATOM 570 O O . TYR A 1 72 ? -13.608 -2.266 0.763 1.00 91.81 72 TYR A O 1
ATOM 578 N N . VAL A 1 73 ? -15.258 -2.059 2.261 1.00 92.88 73 VAL A N 1
ATOM 579 C CA . VAL A 1 73 ? -16.117 -1.248 1.379 1.00 92.88 73 VAL A CA 1
ATOM 580 C C . VAL A 1 73 ? -15.659 0.204 1.317 1.00 92.88 73 VAL A C 1
ATOM 582 O O . VAL A 1 73 ? -15.630 0.811 0.249 1.00 92.88 73 VAL A O 1
ATOM 585 N N . PHE A 1 74 ? -15.276 0.767 2.461 1.00 93.69 74 PHE A N 1
ATOM 586 C CA . PHE A 1 74 ? -14.937 2.179 2.596 1.00 93.69 74 PHE A CA 1
ATOM 587 C C . PHE A 1 74 ? -13.445 2.403 2.818 1.00 93.69 74 PHE A C 1
ATOM 589 O O . PHE A 1 74 ? -13.076 3.442 3.362 1.00 93.69 74 PHE A O 1
ATOM 596 N N . TRP A 1 75 ? -12.576 1.486 2.376 1.00 93.69 75 TRP A N 1
ATOM 597 C CA . TRP A 1 75 ? -11.121 1.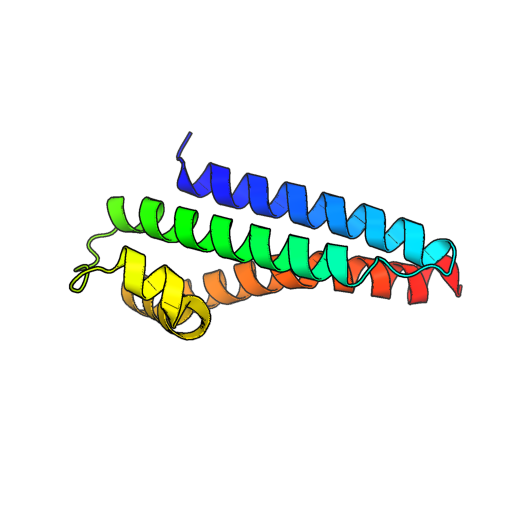566 2.568 1.00 93.69 75 TRP A CA 1
ATOM 598 C C . TRP A 1 75 ? -10.520 2.966 2.361 1.00 93.69 75 TRP A C 1
ATOM 600 O O . TRP A 1 75 ? -9.805 3.409 3.261 1.00 93.69 75 TRP A O 1
ATOM 610 N N . PRO A 1 76 ? -10.835 3.725 1.283 1.00 92.62 76 PRO A N 1
ATOM 611 C CA . PRO A 1 76 ? -10.213 5.034 1.061 1.00 92.62 76 PRO A CA 1
ATOM 612 C C . PRO A 1 76 ? -10.466 6.044 2.189 1.00 92.62 76 PRO A C 1
ATOM 614 O O . PRO A 1 76 ? -9.689 6.976 2.364 1.00 92.62 76 PRO A O 1
ATOM 617 N N . ILE A 1 77 ? -11.547 5.867 2.954 1.00 94.50 77 ILE A N 1
ATOM 618 C CA . ILE A 1 77 ? -11.950 6.740 4.064 1.00 94.50 77 ILE A CA 1
ATOM 619 C C . ILE A 1 77 ? -11.648 6.062 5.408 1.00 94.50 77 ILE A C 1
ATOM 621 O O . ILE A 1 77 ? -11.068 6.671 6.308 1.00 94.50 77 ILE A O 1
ATOM 625 N N . ALA A 1 78 ? -12.002 4.784 5.531 1.00 93.19 78 ALA A N 1
ATOM 626 C CA . ALA A 1 78 ? -11.852 3.977 6.730 1.00 93.19 78 ALA A CA 1
ATOM 627 C C . ALA A 1 78 ? -10.385 3.786 7.126 1.00 93.19 78 ALA A C 1
ATOM 629 O O . ALA A 1 78 ? -10.058 3.873 8.309 1.00 93.19 78 ALA A O 1
ATOM 630 N N . PHE A 1 79 ? -9.495 3.563 6.156 1.00 94.31 79 PHE A N 1
ATOM 631 C CA . PHE A 1 79 ? -8.078 3.330 6.418 1.00 94.31 79 PHE A CA 1
ATOM 632 C C . PHE A 1 79 ? -7.379 4.582 6.982 1.00 94.31 79 PHE A C 1
ATOM 634 O O . PHE A 1 79 ? -6.804 4.488 8.073 1.00 94.31 79 PHE A O 1
ATOM 641 N N . PRO A 1 80 ? -7.477 5.779 6.358 1.00 93.75 80 PRO A N 1
ATOM 642 C CA . PRO A 1 80 ? -6.970 7.010 6.965 1.00 93.75 80 PRO A CA 1
ATOM 643 C C . PRO A 1 80 ? -7.596 7.306 8.328 1.00 93.75 80 PRO A C 1
ATOM 645 O O . PRO A 1 80 ? -6.877 7.655 9.267 1.00 93.75 80 PRO A O 1
ATOM 648 N N . TYR A 1 81 ? -8.917 7.133 8.456 1.00 92.69 81 TYR A N 1
ATOM 649 C CA . TYR A 1 81 ? -9.624 7.351 9.716 1.00 92.69 81 TYR A CA 1
ATOM 650 C C . TYR A 1 81 ? -9.085 6.448 10.831 1.00 92.69 81 TYR A C 1
ATOM 652 O O . TYR A 1 81 ? -8.767 6.947 11.908 1.00 92.69 81 TYR A O 1
ATOM 660 N N . TYR A 1 82 ? -8.903 5.151 10.567 1.00 93.12 82 TYR A N 1
ATOM 661 C CA . TYR A 1 82 ? -8.344 4.190 11.520 1.00 93.12 82 TYR A CA 1
ATOM 662 C C . TYR A 1 82 ? -6.926 4.568 11.974 1.00 93.12 82 TYR A C 1
ATOM 664 O O . TYR A 1 82 ? -6.591 4.509 13.161 1.00 93.12 82 TYR A O 1
ATOM 672 N N . LEU A 1 83 ? -6.065 4.984 11.042 1.00 93.75 83 LEU A N 1
ATOM 673 C CA . LEU A 1 83 ? -4.698 5.377 11.381 1.00 93.75 83 LEU A CA 1
ATOM 674 C C . LEU A 1 83 ? -4.671 6.625 12.267 1.00 93.75 83 LEU A C 1
ATOM 676 O O . LEU A 1 83 ? -3.913 6.676 13.239 1.00 93.75 83 LEU A O 1
ATOM 680 N N . LEU A 1 84 ? -5.507 7.616 11.957 1.00 92.69 84 LEU A N 1
ATOM 681 C CA . LEU A 1 84 ? -5.608 8.848 12.733 1.00 92.69 84 LEU A CA 1
ATOM 682 C C . LEU A 1 84 ? -6.265 8.619 14.099 1.00 92.69 84 LEU A C 1
ATOM 684 O O . LEU A 1 84 ? -5.787 9.166 15.089 1.00 92.69 84 LEU A O 1
ATOM 688 N N . SER A 1 85 ? -7.302 7.787 14.186 1.00 90.44 85 SER A N 1
ATOM 689 C CA . SER A 1 85 ? -8.003 7.509 15.444 1.00 90.44 85 SER A CA 1
ATOM 690 C C . SER A 1 85 ? -7.141 6.709 16.425 1.00 90.44 85 SER A C 1
ATOM 692 O O . SER A 1 85 ? -7.120 7.011 17.614 1.00 90.44 85 SER A O 1
ATOM 694 N N . THR A 1 86 ? -6.357 5.743 15.939 1.00 91.31 86 THR A N 1
ATOM 695 C CA . THR A 1 86 ? -5.503 4.910 16.802 1.00 91.31 86 THR A CA 1
ATOM 696 C C . THR A 1 86 ? -4.209 5.593 17.247 1.00 91.31 86 THR A C 1
ATOM 698 O O . THR A 1 86 ? -3.630 5.205 18.263 1.00 91.31 86 THR A O 1
ATOM 701 N N . ARG A 1 87 ? -3.690 6.562 16.475 1.00 90.88 87 ARG A N 1
ATOM 702 C CA . ARG A 1 87 ? -2.315 7.087 16.644 1.00 90.88 87 ARG A CA 1
ATOM 703 C C . ARG A 1 87 ? -2.166 8.608 16.506 1.00 90.88 87 ARG A C 1
ATOM 705 O O . ARG A 1 87 ? -1.042 9.110 16.626 1.00 90.88 87 ARG A O 1
ATOM 712 N N . GLY A 1 88 ? -3.232 9.351 16.217 1.00 89.88 88 GLY A N 1
ATOM 713 C CA . GLY A 1 88 ? -3.188 10.793 15.958 1.00 89.88 88 GLY A CA 1
ATOM 714 C C . GLY A 1 88 ? -2.221 11.157 14.823 1.00 89.88 88 GLY A C 1
ATOM 715 O O . GLY A 1 88 ? -2.172 10.495 13.787 1.00 89.88 88 GLY A O 1
ATOM 716 N N . ILE A 1 89 ? -1.368 12.165 15.042 1.00 90.19 89 ILE A N 1
ATOM 717 C CA . ILE A 1 89 ? -0.360 12.634 14.063 1.00 90.19 89 ILE A CA 1
ATOM 718 C C . ILE A 1 89 ? 0.630 11.525 13.666 1.00 90.19 89 ILE A C 1
ATOM 720 O O . ILE A 1 89 ? 1.113 11.485 12.533 1.00 90.19 89 ILE A O 1
ATOM 724 N N . LYS A 1 90 ? 0.930 10.574 14.565 1.00 90.81 90 LYS A N 1
ATOM 725 C CA . LYS A 1 90 ? 1.794 9.434 14.213 1.00 90.81 90 LYS A CA 1
ATOM 726 C C . LYS A 1 90 ? 1.130 8.535 13.163 1.00 90.81 90 LYS A C 1
ATOM 728 O O . LYS A 1 90 ? 1.846 7.943 12.360 1.00 90.81 90 LYS A O 1
ATOM 733 N N . GLY A 1 91 ? -0.201 8.480 13.146 1.00 90.81 91 GLY A N 1
ATOM 734 C CA . GLY A 1 91 ? -0.994 7.803 12.123 1.00 90.81 91 GLY A CA 1
ATOM 735 C C . GLY A 1 91 ? -0.838 8.429 10.743 1.00 90.81 91 GLY A C 1
ATOM 736 O O . GLY A 1 91 ? -0.704 7.700 9.767 1.00 90.81 91 GLY A O 1
ATOM 737 N N . LEU A 1 92 ? -0.733 9.760 10.663 1.00 92.75 92 LEU A N 1
ATOM 738 C CA . LEU A 1 92 ? -0.502 10.457 9.394 1.00 92.75 92 LEU A CA 1
ATOM 739 C C . LEU A 1 92 ? 0.843 10.070 8.765 1.00 92.75 92 LEU A C 1
ATOM 741 O O . LEU A 1 92 ? 0.913 9.807 7.570 1.00 92.75 92 LEU A O 1
ATOM 745 N N . ARG A 1 93 ? 1.909 9.961 9.571 1.00 94.25 93 ARG A N 1
ATOM 746 C CA . ARG A 1 93 ? 3.211 9.480 9.071 1.00 94.25 93 ARG A CA 1
ATOM 747 C C . ARG A 1 93 ? 3.123 8.056 8.530 1.00 94.25 93 ARG A C 1
ATOM 749 O O . ARG A 1 93 ? 3.753 7.745 7.526 1.00 94.25 93 ARG A O 1
ATOM 756 N N . LEU A 1 94 ? 2.341 7.202 9.188 1.00 94.00 94 LEU A N 1
ATOM 757 C CA . LEU A 1 94 ? 2.128 5.831 8.739 1.00 94.00 94 LEU A CA 1
ATOM 758 C C . LEU A 1 94 ? 1.339 5.791 7.422 1.00 94.00 94 LEU A C 1
ATOM 760 O O . LEU A 1 94 ? 1.707 5.046 6.521 1.0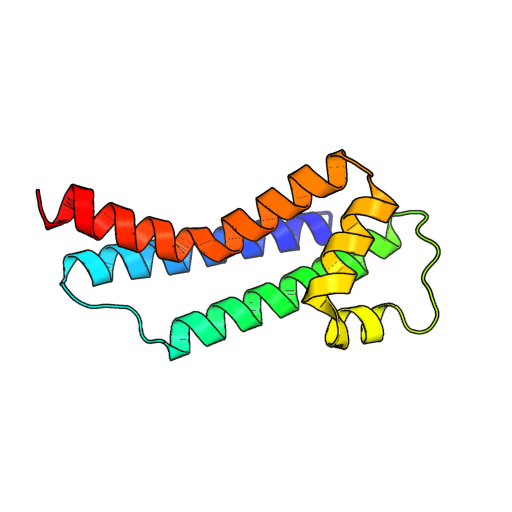0 94.00 94 LEU A O 1
ATOM 764 N N . LEU A 1 95 ? 0.310 6.634 7.293 1.00 94.94 95 LEU A N 1
ATOM 765 C CA . LEU A 1 95 ? -0.472 6.787 6.068 1.00 94.94 95 LEU A CA 1
ATOM 766 C C . LEU A 1 95 ? 0.420 7.211 4.898 1.00 94.94 95 LEU A C 1
ATOM 768 O O . LEU A 1 95 ? 0.376 6.587 3.843 1.00 94.94 95 LEU A O 1
ATOM 772 N N . VAL A 1 96 ? 1.277 8.214 5.107 1.00 95.75 96 VAL A N 1
ATOM 773 C CA . VAL A 1 96 ? 2.271 8.633 4.108 1.00 95.75 96 VAL A CA 1
ATOM 774 C C . VAL A 1 96 ? 3.198 7.472 3.748 1.00 95.75 96 VAL A C 1
ATOM 776 O O . VAL A 1 96 ? 3.447 7.248 2.571 1.00 95.75 96 VAL A O 1
ATOM 779 N N . GLY A 1 97 ? 3.655 6.687 4.727 1.00 95.69 97 GLY A N 1
ATOM 780 C CA . GLY A 1 97 ? 4.458 5.489 4.472 1.00 95.69 97 GLY A CA 1
ATOM 781 C C . GLY A 1 97 ? 3.756 4.476 3.56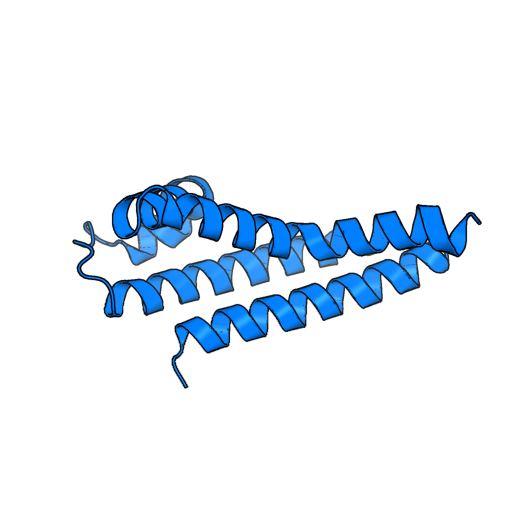1 1.00 95.69 97 GLY A C 1
ATOM 782 O O . GLY A 1 97 ? 4.353 3.999 2.603 1.00 95.69 97 GLY A O 1
ATOM 783 N N . PHE A 1 98 ? 2.478 4.190 3.806 1.00 96.69 98 PHE A N 1
ATOM 784 C CA . PHE A 1 98 ? 1.686 3.307 2.946 1.00 96.69 98 PHE A CA 1
ATOM 785 C C . PHE A 1 98 ? 1.484 3.880 1.538 1.00 96.69 98 PHE A C 1
ATOM 787 O O . PHE A 1 98 ? 1.650 3.155 0.561 1.00 96.69 98 PHE A O 1
ATOM 794 N N . LEU A 1 99 ? 1.191 5.177 1.417 1.00 95.88 99 LEU A N 1
ATOM 795 C CA . LEU A 1 99 ? 1.068 5.841 0.116 1.00 95.88 99 LEU A CA 1
ATOM 796 C C . LEU A 1 99 ? 2.385 5.814 -0.667 1.00 95.88 99 LEU A C 1
ATOM 798 O O . LEU A 1 99 ? 2.376 5.569 -1.869 1.00 95.88 99 LEU A O 1
ATOM 802 N N . LEU A 1 100 ? 3.520 5.999 0.012 1.00 95.62 100 LEU A N 1
ATOM 803 C CA . LEU A 1 100 ? 4.833 5.870 -0.611 1.00 95.62 100 LEU A CA 1
ATOM 804 C C . LEU A 1 100 ? 5.051 4.455 -1.142 1.00 95.62 100 LEU A C 1
ATOM 806 O O . LEU A 1 100 ? 5.472 4.318 -2.279 1.00 95.62 100 LEU A O 1
ATOM 810 N N . ILE A 1 101 ? 4.713 3.413 -0.375 1.00 96.06 101 ILE A N 1
ATOM 811 C CA . ILE A 1 101 ? 4.827 2.016 -0.830 1.00 96.06 101 ILE A CA 1
ATOM 812 C C . ILE A 1 101 ? 3.979 1.767 -2.082 1.00 96.06 101 ILE A C 1
ATOM 814 O O . ILE A 1 101 ? 4.443 1.086 -2.996 1.00 96.06 101 ILE A O 1
ATOM 818 N N . LEU A 1 102 ? 2.761 2.313 -2.133 1.00 95.88 102 LEU A N 1
ATOM 819 C CA . LEU A 1 102 ? 1.865 2.178 -3.282 1.00 95.88 102 LEU A CA 1
ATOM 820 C C . LEU A 1 102 ? 2.458 2.811 -4.549 1.00 95.88 102 LEU A C 1
ATOM 822 O O . LEU A 1 102 ? 2.386 2.207 -5.616 1.00 95.88 102 LEU A O 1
ATOM 826 N N . VAL A 1 103 ? 3.043 4.004 -4.419 1.00 94.69 103 VAL A N 1
ATOM 827 C CA . VAL A 1 103 ? 3.532 4.829 -5.539 1.00 94.69 103 VAL A CA 1
ATOM 828 C C . VAL A 1 103 ? 4.994 4.523 -5.906 1.00 94.69 103 VAL A C 1
ATOM 830 O O . VAL A 1 103 ? 5.461 4.904 -6.977 1.00 94.69 103 VAL A O 1
ATOM 833 N N . LEU A 1 104 ? 5.726 3.807 -5.048 1.00 94.19 104 LEU A N 1
ATOM 834 C CA . LEU A 1 104 ? 7.147 3.506 -5.231 1.00 94.19 104 LEU A CA 1
ATOM 835 C C . LEU A 1 104 ? 7.481 2.824 -6.571 1.00 94.19 104 LEU A C 1
ATOM 837 O O . LEU A 1 104 ? 8.461 3.255 -7.178 1.00 94.19 104 LEU A O 1
ATOM 841 N N . PRO A 1 105 ? 6.723 1.822 -7.066 1.00 93.19 105 PRO A N 1
ATOM 842 C CA . PRO A 1 105 ? 7.049 1.185 -8.341 1.00 93.19 105 PRO A CA 1
ATOM 843 C C . PRO A 1 105 ? 7.025 2.165 -9.515 1.00 93.19 105 PRO A C 1
ATOM 845 O O . PRO A 1 105 ? 7.995 2.265 -10.264 1.00 93.19 105 PRO A O 1
ATOM 848 N N . TRP A 1 106 ? 5.980 2.991 -9.559 1.00 92.25 106 TRP A N 1
ATOM 849 C CA . TRP A 1 106 ? 5.813 4.028 -10.570 1.00 92.25 106 TRP A CA 1
ATOM 850 C C . TRP A 1 106 ? 6.934 5.073 -10.523 1.00 92.25 106 TRP A C 1
ATOM 852 O O . TRP A 1 106 ? 7.481 5.464 -11.555 1.00 92.25 106 TRP A O 1
ATOM 862 N N . LEU A 1 107 ? 7.345 5.488 -9.318 1.00 92.25 107 LEU A N 1
ATOM 863 C CA . LEU A 1 107 ? 8.497 6.380 -9.152 1.00 92.25 107 LEU A CA 1
ATOM 864 C C . LEU A 1 107 ? 9.797 5.733 -9.635 1.00 92.25 107 LEU A C 1
ATOM 866 O O . LEU A 1 107 ? 10.614 6.417 -10.245 1.00 92.25 107 LEU A O 1
ATOM 870 N N . ALA A 1 108 ? 9.998 4.440 -9.373 1.00 91.44 108 ALA A N 1
ATOM 871 C CA . ALA A 1 108 ? 11.186 3.719 -9.821 1.00 91.44 108 ALA A CA 1
ATOM 872 C C . ALA A 1 108 ? 11.258 3.645 -11.354 1.00 91.44 108 ALA A C 1
ATOM 874 O O . ALA A 1 108 ? 12.316 3.932 -11.916 1.00 91.44 108 ALA A O 1
ATOM 875 N N . GLY A 1 109 ? 10.139 3.347 -12.023 1.00 89.19 109 GLY A N 1
ATOM 876 C CA . GLY A 1 109 ? 10.032 3.388 -13.484 1.00 89.19 109 GLY A CA 1
ATOM 877 C C . GLY A 1 109 ? 10.352 4.769 -14.055 1.00 89.19 109 GLY A C 1
ATOM 878 O O . GLY A 1 109 ? 11.223 4.909 -14.913 1.00 89.19 109 GLY A O 1
ATOM 879 N N . LEU A 1 110 ? 9.721 5.814 -13.508 1.00 88.56 110 LEU A N 1
ATOM 880 C CA . LEU A 1 110 ? 9.936 7.198 -13.938 1.00 88.56 110 LEU A CA 1
ATOM 881 C C . LEU A 1 110 ? 11.398 7.642 -13.776 1.00 88.56 110 LEU A C 1
ATOM 883 O O . LEU A 1 110 ? 11.977 8.230 -14.688 1.00 88.56 110 LEU A O 1
ATOM 887 N N . ILE A 1 111 ? 12.000 7.354 -12.619 1.00 90.19 111 ILE A N 1
ATOM 888 C CA . ILE A 1 111 ? 13.399 7.683 -12.325 1.00 90.19 111 ILE A CA 1
ATOM 889 C C . ILE A 1 111 ? 14.336 6.956 -13.289 1.00 90.19 111 ILE A C 1
ATOM 891 O O . ILE A 1 111 ? 15.252 7.578 -13.827 1.00 90.19 111 ILE A O 1
ATOM 895 N N . ALA A 1 112 ? 14.110 5.662 -13.526 1.00 89.19 112 ALA A N 1
ATOM 896 C CA . ALA A 1 112 ? 14.926 4.878 -14.446 1.00 89.19 112 ALA A CA 1
ATOM 897 C C . ALA A 1 112 ? 14.836 5.420 -15.877 1.00 89.19 112 ALA A C 1
ATOM 899 O O . ALA A 1 112 ? 15.863 5.615 -16.529 1.00 89.19 112 ALA A O 1
ATOM 900 N N . HIS A 1 113 ? 13.626 5.746 -16.332 1.00 86.06 113 HIS A N 1
ATOM 901 C CA . HIS A 1 113 ? 13.416 6.326 -17.651 1.00 86.06 113 HIS A CA 1
ATOM 902 C C . HIS A 1 113 ? 14.192 7.641 -17.823 1.00 86.06 113 HIS A C 1
ATOM 904 O O . HIS A 1 113 ? 14.987 7.757 -18.750 1.00 86.06 113 HIS A O 1
ATOM 910 N N . VAL A 1 114 ? 14.018 8.596 -16.899 1.00 88.69 114 VAL A N 1
ATOM 911 C CA . VAL A 1 114 ? 14.557 9.966 -17.014 1.00 88.69 114 VAL A CA 1
ATOM 912 C C . VAL A 1 114 ? 16.061 10.065 -16.732 1.00 88.69 114 VAL A C 1
ATOM 914 O O . VAL A 1 114 ? 16.754 10.865 -17.357 1.00 88.69 114 VAL A O 1
ATOM 917 N N . LEU A 1 115 ? 16.581 9.321 -15.752 1.00 84.38 115 LEU A N 1
ATOM 918 C CA . LEU A 1 115 ? 17.970 9.488 -15.300 1.00 84.38 115 LEU A CA 1
ATOM 919 C C . LEU A 1 115 ? 18.940 8.470 -15.892 1.00 84.38 115 LEU A C 1
ATOM 921 O O . LEU A 1 115 ? 20.129 8.763 -15.957 1.00 84.38 115 LEU A O 1
ATOM 925 N N . ILE A 1 116 ? 18.465 7.276 -16.254 1.00 80.06 116 ILE A N 1
ATOM 926 C CA . ILE A 1 116 ? 19.343 6.164 -16.643 1.00 80.06 116 ILE A CA 1
ATOM 927 C C . ILE A 1 116 ? 19.282 5.932 -18.145 1.00 80.06 116 ILE A C 1
ATOM 929 O O . ILE A 1 116 ? 20.313 5.712 -18.763 1.00 80.06 116 ILE A O 1
ATOM 933 N N . CYS A 1 117 ? 18.081 5.960 -18.722 1.00 74.50 117 CYS A N 1
ATOM 934 C CA . CYS A 1 117 ? 17.868 5.463 -20.078 1.00 74.50 117 CYS A CA 1
ATOM 935 C C . CYS A 1 117 ? 17.688 6.564 -21.132 1.00 74.50 117 CYS A C 1
ATOM 937 O O . CYS A 1 117 ? 17.846 6.294 -22.320 1.00 74.50 117 CYS A O 1
ATOM 939 N N . THR A 1 118 ? 17.460 7.813 -20.715 1.00 67.56 118 THR A N 1
ATOM 940 C CA . THR A 1 118 ? 17.568 9.002 -21.582 1.00 67.56 118 THR A CA 1
ATOM 941 C C . THR A 1 118 ? 18.887 9.776 -21.443 1.00 67.56 118 THR A C 1
ATOM 943 O O . THR A 1 118 ? 19.074 10.752 -22.170 1.00 67.56 118 THR A O 1
ATOM 946 N N . ALA A 1 119 ? 19.767 9.385 -20.514 1.00 54.56 119 ALA A N 1
ATOM 947 C CA . ALA A 1 119 ? 21.092 9.980 -20.293 1.00 54.56 119 ALA A CA 1
ATOM 948 C C . ALA A 1 119 ? 22.187 9.192 -21.026 1.00 54.56 119 ALA A C 1
ATOM 950 O O . ALA A 1 119 ? 23.134 9.844 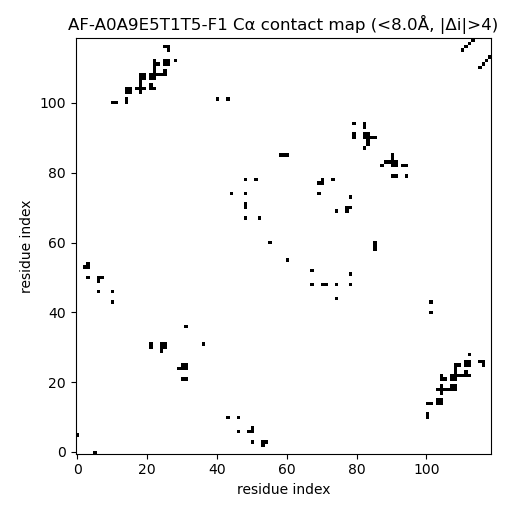-21.521 1.00 54.56 119 ALA A O 1
#

Mean predicted aligned error: 4.78 Å

Radius of gyration: 16.44 Å; Cα contacts (8 Å, |Δi|>4): 98; chains: 1; bounding box: 41×25×46 Å

Solvent-accessible surface area (backbone atoms only — not comparable to full-atom values): 6424 Å² total; per-residue (Å²): 130,63,67,46,60,50,46,52,52,52,52,50,52,50,30,53,52,51,11,52,52,29,21,56,34,28,53,73,75,40,75,74,55,68,68,55,55,52,49,48,53,50,52,51,51,53,49,52,50,54,29,49,61,52,45,51,73,78,42,97,60,85,72,56,90,61,47,69,59,46,39,70,77,39,34,91,57,41,49,60,48,51,34,35,73,75,46,42,75,63,16,51,57,50,50,50,51,53,52,46,50,72,47,42,22,62,51,36,17,53,47,28,29,65,65,63,59,71,104

Sequence (119 aa):
MNTKNLLIGVLLLLSLGVGAVEAVLSCQGEWISESTHVLWALIFFLLTILWVVEDAKSTHFEKPFDFDFLMYVFWPIAFPYYLLSTRGIKGLRLLVGFLLILVLPWLAGLIAHVLICTA

pLDDT: mean 90.37, std 7.3, range [54.56, 97.0]

Organism: NCBI:txid1470433

Foldseek 3Di:
DQVLVVLVVVLQVVLVVLLVVLLVQLLVVHGDDPVVLVVNVVSLLVSLLVSLVSVVVVFPDPQDDPNSVCCNPVVVPSSLVSLCVRPNVVSVVVVVVSVCSSCSSVVSNVCSNPPPRVD